Protein AF-A0A932YT18-F1 (afdb_monomer)

Nearest PDB structures (foldseek):
  5ltv-assembly5_E  TM=4.350E-01  e=3.147E+00  Pseudomonas aeruginosa
  8otz-assembly1_Ab  TM=4.507E-01  e=3.359E+00  Bos taurus
  5cuv-assembly1_A  TM=4.473E-01  e=3.828E+00  Trypanosoma cruzi
  6w3x-assembly1_A  TM=4.121E-01  e=3.828E+00  Campylobacter jejuni

Foldseek 3Di:
DPPPPPVVDQLVVQLVVQVVCCVPPDPVVVVCQVVFHKDWPQWDDDPPDPDTFIKIWGQQPPPRGIGIAWQDDPQGFGDRSPDPPDSRPPRDPPVPDDD

Secondary structure (DSSP, 8-state):
-------S--HHHHHHHHHHHHHHS-HHHHHHHHTT--EEEEEE--TT-SS-EEEEEEE-TTT--EEEE-EETTTTEEEPSS-SS-EEEEE-TTS----

Structure (mmCIF, N/CA/C/O backbone):
data_AF-A0A932YT18-F1
#
_entry.id   AF-A0A932YT18-F1
#
loop_
_atom_site.group_PDB
_atom_site.id
_atom_site.type_symbol
_atom_site.label_atom_id
_atom_site.label_alt_id
_atom_site.label_comp_id
_atom_site.label_asym_id
_atom_site.label_entity_id
_atom_site.label_seq_id
_atom_site.pdbx_PDB_ins_code
_atom_site.Cartn_x
_atom_site.Cartn_y
_atom_site.Cartn_z
_atom_site.occupancy
_atom_site.B_iso_or_equiv
_atom_site.auth_seq_id
_atom_site.auth_comp_id
_atom_site.auth_asym_id
_atom_site.auth_atom_id
_atom_site.pdbx_PDB_model_num
ATOM 1 N N . MET A 1 1 ? 29.232 -16.627 -9.578 1.00 30.55 1 MET A N 1
ATOM 2 C CA . MET A 1 1 ? 28.525 -15.342 -9.394 1.00 30.55 1 MET A CA 1
ATOM 3 C C . MET A 1 1 ? 27.401 -15.582 -8.402 1.00 30.55 1 MET A C 1
ATOM 5 O O . MET A 1 1 ? 26.566 -16.435 -8.670 1.00 30.55 1 MET A O 1
ATOM 9 N N . ARG A 1 2 ? 27.426 -14.949 -7.222 1.00 27.50 2 ARG A N 1
ATOM 10 C CA . ARG A 1 2 ? 26.292 -15.021 -6.290 1.00 27.50 2 ARG A CA 1
ATOM 11 C C . ARG A 1 2 ? 25.231 -14.080 -6.841 1.00 27.50 2 ARG A C 1
ATOM 13 O O . ARG A 1 2 ? 25.420 -12.873 -6.783 1.00 27.50 2 ARG A O 1
ATOM 20 N N . VAL A 1 3 ? 24.174 -14.634 -7.423 1.00 29.19 3 VAL A N 1
ATOM 21 C CA . VAL A 1 3 ? 22.948 -13.879 -7.668 1.00 29.19 3 VAL A CA 1
ATOM 22 C C . VAL A 1 3 ? 22.376 -13.618 -6.282 1.00 29.19 3 VAL A C 1
ATOM 24 O O . VAL A 1 3 ? 21.719 -14.483 -5.704 1.00 29.19 3 VAL A O 1
ATOM 27 N N . THR A 1 4 ? 22.718 -12.480 -5.679 1.00 30.56 4 THR A N 1
ATOM 28 C CA . THR A 1 4 ? 21.897 -11.973 -4.592 1.00 30.56 4 THR A CA 1
ATOM 29 C C . THR A 1 4 ? 20.577 -11.620 -5.253 1.00 30.56 4 THR A C 1
ATOM 31 O O . THR A 1 4 ? 20.451 -10.638 -5.976 1.00 30.56 4 THR A O 1
ATOM 34 N N . CYS A 1 5 ? 19.569 -12.465 -5.058 1.00 33.94 5 CYS A N 1
ATOM 35 C CA . CYS A 1 5 ? 18.188 -12.022 -5.138 1.00 33.94 5 CYS A CA 1
ATOM 36 C C . CYS A 1 5 ? 17.981 -11.062 -3.957 1.00 33.94 5 CYS A C 1
ATOM 38 O O . CYS A 1 5 ? 17.288 -11.391 -2.995 1.00 33.94 5 CYS A O 1
ATOM 40 N N . GLU A 1 6 ? 18.670 -9.919 -3.965 1.00 36.47 6 GLU A N 1
ATOM 41 C CA . GLU A 1 6 ? 18.312 -8.775 -3.148 1.00 36.47 6 GLU A CA 1
ATOM 42 C C . GLU A 1 6 ? 16.912 -8.418 -3.611 1.00 36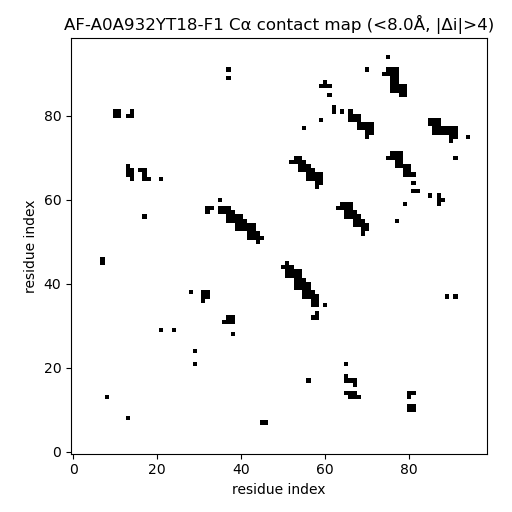.47 6 GLU A C 1
ATOM 44 O O . GLU A 1 6 ? 16.716 -7.825 -4.665 1.00 36.47 6 GLU A O 1
ATOM 49 N N . PHE A 1 7 ? 15.914 -8.902 -2.872 1.00 45.69 7 PHE A N 1
ATOM 50 C CA . PHE A 1 7 ? 14.559 -8.405 -2.989 1.00 45.69 7 PHE A CA 1
ATOM 51 C C . PHE A 1 7 ? 14.679 -6.880 -2.870 1.00 45.69 7 PHE A C 1
ATOM 53 O O . PHE A 1 7 ? 15.034 -6.406 -1.789 1.00 45.69 7 PHE A O 1
ATOM 60 N N . PRO A 1 8 ? 14.433 -6.105 -3.941 1.00 51.69 8 PRO A N 1
ATOM 61 C CA . PRO A 1 8 ? 14.866 -4.707 -4.025 1.00 51.69 8 PRO A CA 1
ATOM 62 C C . PRO A 1 8 ? 13.981 -3.767 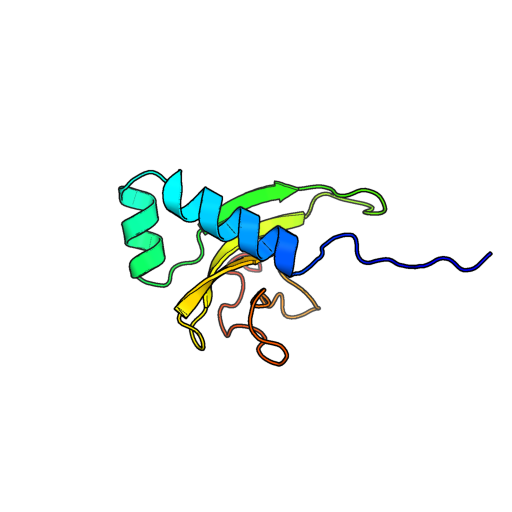-3.194 1.00 51.69 8 PRO A C 1
ATOM 64 O O . PRO A 1 8 ? 13.944 -2.564 -3.413 1.00 51.69 8 PRO A O 1
ATOM 67 N N . LEU A 1 9 ? 13.214 -4.314 -2.253 1.00 65.00 9 LEU A N 1
ATOM 68 C CA . LEU A 1 9 ? 12.255 -3.585 -1.448 1.00 65.00 9 LEU A CA 1
ATOM 69 C C . LEU A 1 9 ? 12.614 -3.744 0.016 1.00 65.00 9 LEU A C 1
ATOM 71 O O . LEU A 1 9 ? 12.089 -4.598 0.738 1.00 65.00 9 LEU A O 1
ATOM 75 N N . ASP A 1 10 ? 13.520 -2.877 0.446 1.00 77.56 10 ASP A N 1
ATOM 76 C CA . ASP A 1 10 ? 13.801 -2.688 1.853 1.00 77.56 10 ASP A CA 1
ATOM 77 C C . ASP A 1 10 ? 12.518 -2.238 2.582 1.00 77.56 10 ASP A C 1
ATOM 79 O O . ASP A 1 10 ? 11.823 -1.289 2.195 1.00 77.56 10 ASP A O 1
ATOM 83 N N . ARG A 1 11 ? 12.174 -2.937 3.670 1.00 75.88 11 ARG A N 1
ATOM 84 C CA . ARG A 1 11 ? 10.935 -2.672 4.420 1.00 75.88 11 ARG A CA 1
ATOM 85 C C . ARG A 1 11 ? 10.915 -1.257 5.007 1.00 75.88 11 ARG A C 1
ATOM 87 O O . ARG A 1 11 ? 9.835 -0.681 5.167 1.00 75.88 11 ARG A O 1
ATOM 94 N N . HIS A 1 12 ? 12.075 -0.677 5.323 1.00 81.19 12 HIS A N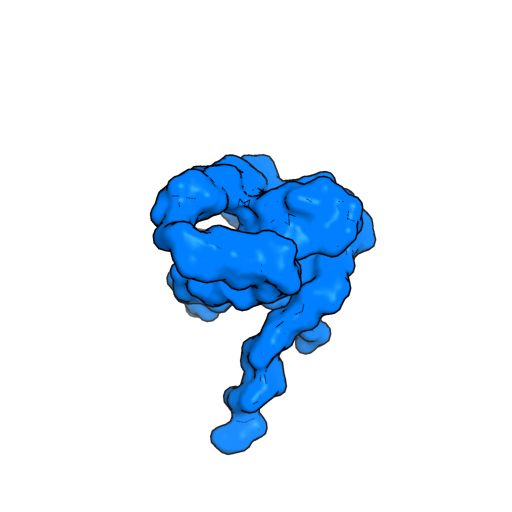 1
ATOM 95 C CA . HIS A 1 12 ? 12.181 0.692 5.826 1.00 81.19 12 HIS A CA 1
ATOM 96 C C . HIS A 1 12 ? 11.931 1.721 4.723 1.00 81.19 12 HIS A C 1
ATOM 98 O O . HIS A 1 12 ? 11.364 2.781 5.003 1.00 81.19 12 HIS A O 1
ATOM 104 N N . GLU A 1 13 ? 12.323 1.438 3.483 1.00 84.19 13 GLU A N 1
ATOM 105 C CA . GLU A 1 13 ? 12.000 2.280 2.330 1.00 84.19 13 GLU A CA 1
ATOM 106 C C . GLU A 1 13 ? 10.494 2.303 2.055 1.00 84.19 13 GLU A C 1
ATOM 108 O O . GLU A 1 13 ? 9.881 3.374 2.098 1.00 84.19 13 GLU A O 1
ATOM 113 N N . LEU A 1 14 ? 9.858 1.133 1.961 1.00 84.69 14 LEU A N 1
ATOM 114 C CA . LEU A 1 14 ? 8.401 1.045 1.818 1.00 84.69 14 LEU A CA 1
ATOM 115 C C . LEU A 1 14 ? 7.663 1.711 2.996 1.00 84.69 14 LEU A C 1
ATOM 117 O O . LEU A 1 14 ? 6.624 2.350 2.824 1.00 84.69 14 LEU A O 1
ATOM 121 N N . ALA A 1 15 ? 8.180 1.601 4.221 1.00 85.00 15 ALA A N 1
ATOM 122 C CA . ALA A 1 15 ? 7.609 2.295 5.376 1.00 85.00 15 ALA A CA 1
ATOM 123 C C . ALA A 1 15 ? 7.742 3.828 5.289 1.00 85.00 15 ALA A C 1
ATOM 125 O O . ALA A 1 15 ? 6.846 4.551 5.741 1.00 85.00 15 ALA A O 1
ATOM 126 N N . ARG A 1 16 ? 8.846 4.345 4.734 1.00 86.69 16 ARG A N 1
ATOM 127 C CA . ARG A 1 16 ? 9.023 5.785 4.478 1.00 86.69 16 ARG A CA 1
ATOM 128 C C . ARG A 1 16 ? 8.034 6.263 3.422 1.00 86.69 16 ARG A C 1
ATOM 130 O O . ARG A 1 16 ? 7.326 7.241 3.668 1.00 86.69 16 ARG A O 1
ATOM 137 N N . GLU A 1 17 ? 7.905 5.533 2.321 1.00 88.19 17 GLU A N 1
ATOM 138 C CA . GLU A 1 17 ? 6.926 5.838 1.278 1.00 88.19 17 GLU A CA 1
ATOM 139 C C . GLU A 1 17 ? 5.490 5.836 1.802 1.00 88.19 17 GLU A C 1
ATOM 141 O O . GLU A 1 17 ? 4.739 6.776 1.546 1.00 88.19 17 GLU A O 1
ATOM 146 N N . ALA A 1 18 ? 5.110 4.832 2.598 1.00 87.62 18 ALA A N 1
ATOM 147 C CA . ALA A 1 18 ? 3.772 4.748 3.177 1.00 87.62 18 ALA A CA 1
ATOM 148 C C . ALA A 1 18 ? 3.431 5.993 4.021 1.00 87.62 18 ALA A C 1
ATOM 150 O O . ALA A 1 18 ? 2.304 6.495 3.986 1.00 87.62 18 ALA A O 1
ATOM 151 N N . LYS A 1 19 ? 4.408 6.545 4.754 1.00 89.81 19 LYS A N 1
ATOM 152 C CA . LYS A 1 19 ? 4.226 7.797 5.509 1.00 89.81 19 LYS A CA 1
ATOM 153 C C . LYS A 1 19 ? 4.051 9.004 4.588 1.00 89.81 19 LYS A C 1
ATOM 155 O O . LYS A 1 19 ? 3.211 9.857 4.875 1.00 89.81 19 LYS A O 1
ATOM 160 N N . ILE A 1 20 ? 4.830 9.087 3.510 1.00 90.12 20 ILE A N 1
ATOM 161 C CA . ILE A 1 20 ? 4.725 10.169 2.519 1.00 90.12 20 ILE A CA 1
ATOM 162 C C . ILE A 1 20 ? 3.365 10.102 1.815 1.00 90.12 20 ILE A C 1
ATOM 164 O O . ILE A 1 20 ? 2.686 11.125 1.697 1.00 90.12 20 ILE A O 1
ATOM 168 N N . MET A 1 21 ? 2.908 8.905 1.439 1.00 87.69 21 MET A N 1
ATOM 169 C CA . MET A 1 21 ? 1.576 8.702 0.865 1.00 87.69 21 MET A CA 1
ATOM 170 C C . MET A 1 21 ? 0.474 9.138 1.813 1.00 87.69 21 MET A C 1
ATOM 172 O O . MET A 1 21 ? -0.395 9.907 1.419 1.00 87.69 21 MET A O 1
ATOM 176 N N . LEU A 1 22 ? 0.529 8.751 3.090 1.00 87.81 22 LEU A N 1
ATOM 177 C C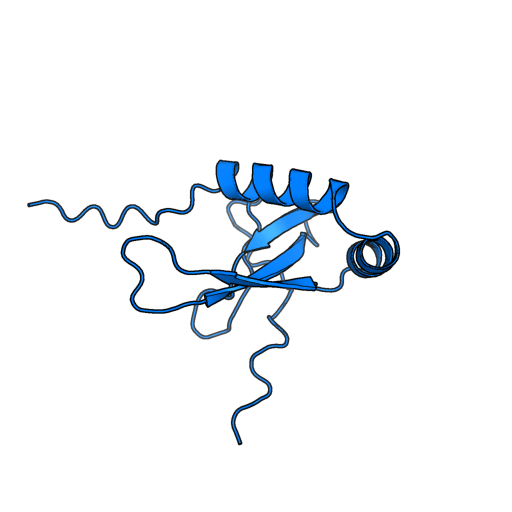A . LEU A 1 22 ? -0.488 9.182 4.051 1.00 87.81 22 LEU A CA 1
ATOM 178 C C . LEU A 1 22 ? -0.606 10.713 4.143 1.00 87.81 22 LEU A C 1
ATOM 180 O O . LEU A 1 22 ? -1.699 11.235 4.359 1.00 87.81 22 LEU A O 1
AT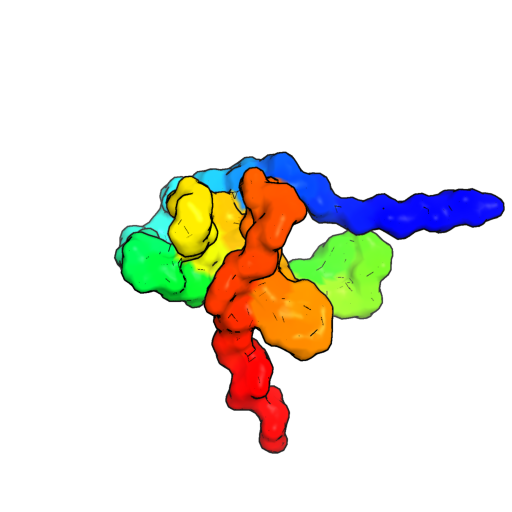OM 184 N N . ARG A 1 23 ? 0.501 11.443 3.969 1.00 89.56 23 ARG A N 1
ATOM 185 C CA . ARG A 1 23 ? 0.502 12.913 3.972 1.00 89.56 23 ARG A CA 1
ATOM 186 C C . ARG A 1 23 ? -0.097 13.491 2.691 1.00 89.56 23 ARG A C 1
ATOM 188 O O . ARG A 1 23 ? -0.904 14.413 2.785 1.00 89.56 23 ARG A O 1
ATOM 195 N N . THR A 1 24 ? 0.268 12.921 1.544 1.00 91.00 24 THR A N 1
ATOM 196 C CA . THR A 1 24 ? -0.077 13.408 0.195 1.00 91.00 24 THR A CA 1
ATOM 197 C C . THR A 1 24 ? -1.435 12.929 -0.321 1.00 91.00 24 THR A C 1
ATOM 199 O O . THR A 1 24 ? -1.961 13.500 -1.272 1.00 91.00 24 THR A O 1
ATOM 202 N N . LEU A 1 25 ? -2.038 11.912 0.304 1.00 86.94 25 LEU A N 1
ATOM 203 C CA . LEU A 1 25 ? -3.351 11.404 -0.087 1.00 86.94 25 LEU A CA 1
ATOM 204 C C . LEU A 1 25 ? -4.432 12.495 0.016 1.00 86.94 25 LEU A C 1
ATOM 206 O O . LEU A 1 25 ? -4.462 13.244 0.997 1.00 86.94 25 LEU A O 1
ATOM 210 N N . PRO A 1 26 ? -5.383 12.547 -0.933 1.00 91.00 26 PRO A N 1
ATOM 211 C CA . PRO A 1 26 ? -6.544 13.412 -0.808 1.00 91.00 26 PRO A CA 1
ATOM 212 C C . PRO A 1 26 ? -7.402 12.987 0.390 1.00 91.00 26 PRO A C 1
ATOM 214 O O . PRO A 1 26 ? -7.427 11.818 0.788 1.00 91.00 26 PRO A O 1
ATOM 217 N N . TRP A 1 27 ? -8.122 13.946 0.972 1.00 90.75 27 TRP A N 1
ATOM 218 C CA . TRP A 1 27 ? -8.855 13.762 2.228 1.00 90.75 27 TRP A CA 1
ATOM 219 C C . TRP A 1 27 ? -9.851 12.590 2.182 1.00 90.75 27 TRP A C 1
ATOM 221 O O . TRP A 1 27 ? -9.933 11.820 3.136 1.00 90.75 27 TRP A 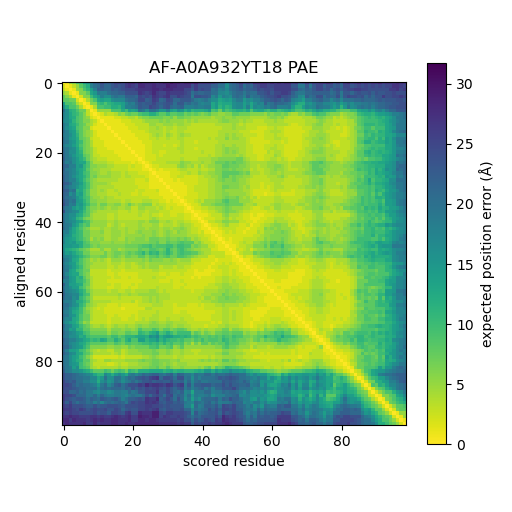O 1
ATOM 231 N N . TRP A 1 28 ? -10.531 12.376 1.052 1.00 85.88 28 TRP A N 1
ATOM 232 C CA . TRP A 1 28 ? -11.496 11.285 0.888 1.00 85.88 28 TRP A CA 1
ATOM 233 C C . TRP A 1 28 ? -10.827 9.900 0.908 1.00 85.88 28 TRP A C 1
ATOM 235 O O . TRP A 1 28 ? -11.348 8.967 1.518 1.00 85.88 28 TRP A O 1
ATOM 245 N N . LYS A 1 29 ? -9.615 9.767 0.349 1.00 86.62 29 LYS A N 1
ATOM 246 C CA . LYS A 1 29 ? -8.821 8.532 0.462 1.00 86.62 29 LYS A CA 1
ATOM 247 C C . LYS A 1 29 ? -8.312 8.317 1.889 1.00 86.62 29 LYS A C 1
ATOM 249 O O . LYS A 1 29 ? -8.204 7.172 2.322 1.00 86.62 29 LYS A O 1
ATOM 254 N N . LYS A 1 30 ? -8.047 9.385 2.656 1.00 89.19 30 LYS A N 1
ATOM 255 C CA . LYS A 1 30 ? -7.721 9.251 4.089 1.00 89.19 30 LYS A CA 1
ATOM 256 C C . LYS A 1 30 ? -8.891 8.645 4.858 1.00 89.19 30 LYS A C 1
ATOM 258 O O . LYS A 1 30 ? -8.664 7.762 5.679 1.00 89.19 30 LYS A O 1
ATOM 263 N N . VAL A 1 31 ? -10.130 9.041 4.557 1.00 89.12 31 VAL A N 1
ATOM 264 C CA . VAL A 1 31 ? -11.326 8.432 5.168 1.00 89.12 31 VAL A CA 1
ATOM 265 C C . VAL A 1 31 ? -11.367 6.924 4.897 1.00 89.12 31 VAL A C 1
ATOM 267 O O . VAL A 1 31 ? -11.494 6.144 5.839 1.00 89.12 31 VAL A O 1
ATOM 270 N N . TRP A 1 32 ? -11.154 6.488 3.651 1.00 87.69 32 TRP A N 1
ATOM 271 C CA . TRP A 1 32 ? -11.084 5.056 3.313 1.00 87.69 32 TRP A CA 1
ATOM 272 C C . TRP A 1 32 ? -9.964 4.318 4.053 1.00 87.69 32 TRP A C 1
ATOM 274 O O . TRP A 1 32 ? -10.182 3.223 4.573 1.00 87.69 32 TRP A O 1
ATOM 284 N N . TYR A 1 33 ? -8.791 4.939 4.166 1.00 86.94 33 TYR A N 1
ATOM 285 C CA . TYR A 1 33 ? -7.684 4.405 4.956 1.00 86.94 33 TYR A CA 1
ATOM 286 C C . TYR A 1 33 ? -8.056 4.244 6.441 1.00 86.94 33 TYR A C 1
ATOM 288 O O . TYR A 1 33 ? -7.759 3.214 7.052 1.00 86.94 33 TYR A O 1
ATOM 296 N N . HIS A 1 34 ? -8.735 5.231 7.035 1.00 85.62 34 HIS A N 1
ATOM 297 C CA . HIS A 1 34 ? -9.182 5.166 8.429 1.00 85.62 34 HIS A CA 1
ATOM 298 C C . HIS A 1 34 ? -10.266 4.104 8.658 1.00 85.62 34 HIS A C 1
ATOM 300 O O . HIS A 1 34 ? -10.271 3.489 9.725 1.00 85.62 34 HIS A O 1
ATOM 306 N N . LEU A 1 35 ? -11.091 3.820 7.646 1.00 84.50 35 LEU A N 1
ATOM 307 C CA . LEU A 1 35 ? -12.055 2.712 7.623 1.00 84.50 35 LEU A CA 1
ATOM 308 C C . LEU A 1 35 ? -11.402 1.334 7.392 1.00 84.50 35 LEU A C 1
ATOM 310 O O . LEU A 1 35 ? -12.105 0.330 7.305 1.00 84.50 35 LEU A O 1
ATOM 314 N N . GLY A 1 36 ? -10.071 1.263 7.282 1.00 81.69 36 GLY A N 1
ATOM 315 C CA . GLY A 1 36 ? -9.341 0.006 7.112 1.00 81.69 36 GLY A CA 1
ATOM 316 C C . GLY A 1 36 ? -9.437 -0.593 5.708 1.00 81.69 36 GLY A C 1
ATOM 317 O O . GLY A 1 36 ? -9.142 -1.773 5.536 1.00 81.69 36 GLY A O 1
ATOM 318 N N . ARG A 1 37 ? -9.835 0.195 4.700 1.00 83.50 37 ARG A N 1
ATOM 319 C CA . ARG A 1 37 ? -9.848 -0.245 3.299 1.00 83.50 37 ARG A CA 1
ATOM 320 C C . ARG A 1 37 ? -8.437 -0.210 2.709 1.00 83.50 37 ARG A C 1
ATOM 322 O O . ARG A 1 37 ? -7.633 0.668 3.029 1.00 83.50 37 ARG A O 1
ATOM 329 N N . CYS A 1 38 ? -8.163 -1.148 1.808 1.00 85.00 38 CYS A N 1
ATOM 330 C CA . CYS A 1 38 ? -6.981 -1.118 0.956 1.00 85.00 38 CYS A CA 1
ATOM 331 C C . CYS A 1 38 ? -7.202 -0.133 -0.193 1.00 85.00 38 CYS A C 1
ATOM 333 O O . CYS A 1 38 ? -8.261 -0.115 -0.817 1.00 85.00 38 CYS A O 1
ATOM 335 N N . ILE A 1 39 ? -6.191 0.676 -0.480 1.00 88.00 39 ILE A N 1
ATOM 336 C CA . ILE A 1 39 ? -6.219 1.695 -1.525 1.00 88.00 39 ILE A CA 1
ATOM 337 C C . ILE A 1 39 ? -5.221 1.272 -2.592 1.00 88.00 39 ILE A C 1
ATOM 339 O O . ILE A 1 39 ? -4.036 1.145 -2.297 1.00 88.00 39 ILE A O 1
ATOM 343 N N . SER A 1 40 ? -5.685 1.057 -3.824 1.00 89.25 40 SER A N 1
ATOM 344 C CA . SER A 1 40 ? -4.779 0.812 -4.948 1.00 89.25 40 SER A CA 1
ATOM 345 C C . SER A 1 40 ? -3.949 2.067 -5.220 1.00 89.25 40 SER A C 1
ATOM 347 O O . SER A 1 40 ? -4.485 3.174 -5.353 1.00 89.25 40 SER A O 1
ATOM 349 N N . VAL A 1 41 ? -2.634 1.885 -5.240 1.00 86.94 41 VAL A N 1
ATOM 350 C CA . VAL A 1 41 ? -1.637 2.933 -5.487 1.00 86.94 41 VAL A CA 1
ATOM 351 C C . VAL A 1 41 ? -1.247 2.973 -6.966 1.00 86.94 41 VAL A C 1
ATOM 353 O O . VAL A 1 41 ? -0.767 3.997 -7.444 1.00 86.94 41 VAL A O 1
ATOM 356 N N . GLY A 1 42 ? -1.502 1.881 -7.685 1.00 87.62 42 GLY A N 1
ATOM 357 C CA . GLY A 1 42 ? -1.093 1.673 -9.067 1.00 87.62 42 GLY A CA 1
ATOM 358 C C . GLY A 1 42 ? -0.085 0.538 -9.188 1.00 87.62 42 GLY A C 1
ATOM 359 O O . GLY A 1 42 ? 0.284 -0.106 -8.203 1.00 87.62 42 GLY A O 1
ATOM 360 N N . GLU A 1 43 ? 0.344 0.290 -10.416 1.00 89.06 43 GLU A N 1
ATOM 361 C CA . GLU A 1 43 ? 1.292 -0.768 -10.732 1.00 89.06 43 GLU A CA 1
ATOM 362 C C . GLU A 1 43 ? 2.725 -0.237 -10.715 1.00 89.06 43 GLU A C 1
ATOM 364 O O . GLU A 1 43 ? 2.992 0.898 -11.114 1.00 89.06 43 GLU A O 1
ATOM 369 N N . ARG A 1 44 ? 3.664 -1.050 -10.231 1.00 87.31 44 ARG A N 1
ATOM 370 C CA . ARG A 1 44 ? 5.089 -0.707 -10.191 1.00 87.31 44 ARG A CA 1
ATOM 371 C C . ARG A 1 44 ? 5.923 -1.863 -10.709 1.00 87.31 44 ARG A C 1
ATOM 373 O O . ARG A 1 44 ? 5.581 -3.023 -10.495 1.00 87.31 44 ARG A O 1
ATOM 380 N N . LYS A 1 45 ? 7.043 -1.536 -11.345 1.00 85.88 45 LYS A N 1
ATOM 381 C CA . LYS A 1 45 ? 8.058 -2.494 -11.774 1.00 85.88 45 LYS A CA 1
ATOM 382 C C . LYS A 1 45 ? 9.397 -2.061 -11.199 1.00 85.88 45 LYS A C 1
ATOM 384 O O . LYS A 1 45 ? 9.830 -0.940 -11.449 1.00 85.88 45 LYS A O 1
ATOM 389 N N . TYR A 1 46 ? 10.017 -2.944 -10.426 1.00 82.75 46 TYR A N 1
ATOM 390 C CA . TYR A 1 46 ? 11.362 -2.740 -9.898 1.00 82.75 46 TYR A CA 1
ATOM 391 C C . TYR A 1 46 ? 12.392 -3.442 -10.783 1.00 82.75 46 TYR A C 1
ATOM 393 O O . TYR A 1 46 ? 12.060 -4.321 -11.584 1.00 82.75 46 TYR A O 1
ATOM 401 N N . GLU A 1 47 ? 13.650 -3.036 -10.653 1.00 80.44 47 GLU A N 1
ATOM 402 C CA . GLU A 1 47 ? 14.756 -3.706 -11.326 1.00 80.44 47 GLU A CA 1
ATOM 403 C C . GLU A 1 47 ? 14.824 -5.181 -10.896 1.00 80.44 47 GLU A C 1
ATOM 405 O O . GLU A 1 47 ? 14.598 -5.523 -9.736 1.00 80.44 47 GLU A O 1
ATOM 410 N N . GLY A 1 48 ? 15.051 -6.076 -11.857 1.00 82.62 48 GLY A N 1
ATOM 411 C CA . GLY A 1 48 ? 15.002 -7.523 -11.634 1.00 82.62 48 GLY A CA 1
ATOM 412 C C . GLY A 1 48 ? 13.598 -8.141 -11.662 1.00 82.62 48 GLY A C 1
ATOM 413 O O . GLY A 1 48 ? 13.483 -9.363 -11.597 1.00 82.62 48 GLY A O 1
ATOM 414 N N . TRP A 1 49 ? 12.525 -7.352 -11.801 1.00 82.44 49 TRP A N 1
ATOM 415 C CA . TRP A 1 49 ? 11.171 -7.892 -11.968 1.00 82.44 49 TRP A CA 1
ATOM 416 C C . TRP A 1 49 ? 10.831 -8.139 -13.438 1.00 82.44 49 TRP A C 1
ATOM 418 O O . TRP A 1 49 ? 11.110 -7.319 -14.316 1.00 82.44 49 TRP A O 1
ATOM 428 N N . THR A 1 50 ? 10.151 -9.253 -13.707 1.00 84.75 50 THR A N 1
ATOM 429 C CA . THR A 1 50 ? 9.684 -9.613 -15.054 1.00 84.75 50 THR A CA 1
ATOM 430 C C . THR A 1 50 ? 8.476 -8.785 -15.498 1.00 84.75 50 THR A C 1
ATOM 432 O O . THR A 1 50 ? 8.337 -8.503 -16.687 1.00 84.75 50 THR A O 1
ATOM 435 N N . GLY A 1 51 ? 7.645 -8.318 -14.560 1.00 84.94 51 GLY A N 1
ATOM 436 C CA . GLY A 1 51 ? 6.411 -7.581 -14.840 1.00 84.94 51 GLY A CA 1
ATOM 437 C C . GLY A 1 51 ? 6.103 -6.471 -13.836 1.00 84.94 51 GLY A C 1
ATOM 438 O O . GLY A 1 51 ? 6.837 -6.252 -12.871 1.00 84.94 51 GLY A O 1
ATOM 439 N N . PHE A 1 52 ? 5.010 -5.758 -14.097 1.00 87.50 52 PHE A N 1
ATOM 440 C CA . PHE A 1 52 ? 4.447 -4.784 -13.169 1.00 87.50 52 PHE A CA 1
ATOM 441 C C . PHE A 1 52 ? 3.574 -5.504 -12.138 1.00 87.50 52 PHE A C 1
ATOM 443 O O . PHE A 1 52 ? 2.831 -6.417 -12.492 1.00 87.50 52 PHE A O 1
ATOM 450 N N . LEU A 1 53 ? 3.660 -5.099 -10.870 1.00 87.81 53 LEU A N 1
ATOM 451 C CA . LEU A 1 53 ? 2.792 -5.605 -9.807 1.00 87.81 53 LEU A CA 1
ATOM 452 C C . LEU A 1 53 ? 1.956 -4.474 -9.203 1.00 87.81 53 LEU A C 1
ATOM 454 O O . LEU A 1 53 ? 2.472 -3.365 -9.018 1.00 87.81 53 LEU A O 1
ATOM 458 N N . PRO A 1 54 ? 0.687 -4.738 -8.850 1.00 89.38 54 PRO A N 1
ATOM 459 C CA . PRO A 1 54 ? -0.182 -3.752 -8.228 1.00 89.38 54 PRO A CA 1
ATOM 460 C C . PRO A 1 54 ? 0.196 -3.545 -6.758 1.00 89.38 54 PRO A C 1
ATOM 462 O O . PRO A 1 54 ? 0.198 -4.481 -5.957 1.00 89.38 54 PRO A O 1
ATOM 465 N N . PHE A 1 55 ? 0.479 -2.300 -6.383 1.00 90.38 55 PHE A N 1
ATOM 466 C CA . PHE A 1 55 ? 0.742 -1.918 -5.000 1.00 90.38 55 PHE A CA 1
ATOM 467 C C . PHE A 1 55 ? -0.515 -1.386 -4.321 1.00 90.38 55 PHE A C 1
ATOM 469 O O . PHE A 1 55 ? -1.291 -0.612 -4.886 1.00 90.38 55 PHE A O 1
ATOM 476 N N . TYR A 1 56 ? -0.665 -1.747 -3.051 1.00 90.25 56 TYR A N 1
ATOM 477 C CA . TYR A 1 56 ? -1.768 -1.334 -2.202 1.00 90.25 56 TYR A CA 1
ATOM 478 C C . TYR A 1 56 ? -1.247 -0.625 -0.965 1.00 90.25 56 TYR A C 1
ATOM 480 O O . TYR A 1 56 ? -0.347 -1.105 -0.277 1.00 90.25 56 TYR A O 1
ATOM 488 N N . PHE A 1 57 ? -1.867 0.505 -0.655 1.00 89.94 57 PHE A N 1
ATOM 489 C CA . PHE A 1 57 ? -1.691 1.237 0.583 1.00 89.94 57 PHE A CA 1
ATOM 490 C C . PHE A 1 57 ? -2.799 0.849 1.558 1.00 89.94 57 PHE A C 1
ATOM 492 O O . PHE A 1 57 ? -3.984 0.909 1.227 1.00 89.94 57 PHE A O 1
ATOM 499 N N . PHE A 1 58 ? -2.431 0.437 2.763 1.00 88.25 58 PHE A N 1
ATOM 500 C CA . PHE A 1 58 ? -3.383 -0.062 3.747 1.00 88.25 58 PHE A CA 1
ATOM 501 C C . PHE A 1 58 ? -2.922 0.233 5.172 1.00 88.25 58 PHE A C 1
ATOM 503 O O . PHE A 1 58 ? -1.745 0.479 5.452 1.00 88.25 58 PHE A O 1
ATOM 510 N N . LYS A 1 59 ? -3.876 0.204 6.101 1.00 88.25 59 LYS A N 1
ATOM 511 C CA . LYS A 1 59 ? -3.598 0.296 7.532 1.00 88.25 59 LYS A CA 1
ATOM 512 C C . LYS A 1 59 ? -3.414 -1.107 8.090 1.00 88.25 59 LYS A C 1
ATOM 514 O O . LYS A 1 59 ? -4.331 -1.921 8.010 1.00 88.25 59 LYS A O 1
ATOM 519 N N . CYS A 1 60 ? -2.260 -1.393 8.687 1.00 86.62 60 CYS A N 1
ATOM 520 C CA . CYS A 1 60 ? -2.038 -2.703 9.293 1.00 86.62 60 CYS A CA 1
ATOM 521 C C . CYS A 1 60 ? -3.041 -2.944 10.444 1.00 86.62 60 CYS A C 1
ATOM 523 O O . CYS A 1 60 ? -3.122 -2.111 11.353 1.00 86.62 60 CYS A O 1
ATOM 525 N N . PRO A 1 61 ? -3.781 -4.069 10.466 1.00 81.75 61 PRO A N 1
ATOM 526 C CA . PRO A 1 61 ? -4.740 -4.352 11.531 1.00 81.75 61 PRO A CA 1
ATOM 527 C C . PRO A 1 61 ? -4.058 -4.573 12.887 1.00 81.75 61 PRO A C 1
ATOM 529 O O . PRO A 1 61 ? -4.651 -4.227 13.908 1.00 81.75 61 PRO A O 1
ATOM 532 N N . THR A 1 62 ? -2.814 -5.062 12.896 1.00 84.75 62 THR A N 1
ATOM 533 C CA . THR A 1 62 ? -2.042 -5.374 14.106 1.00 84.75 62 THR A CA 1
ATOM 534 C C . THR A 1 62 ? -1.386 -4.130 14.703 1.00 84.75 62 THR A C 1
ATOM 536 O O . THR A 1 62 ? -1.717 -3.727 15.811 1.00 84.75 62 THR A O 1
ATOM 539 N N . CYS A 1 63 ? -0.477 -3.475 13.970 1.00 86.00 63 CYS A N 1
ATOM 540 C CA . CYS A 1 63 ? 0.299 -2.349 14.508 1.00 86.00 63 CYS A CA 1
ATOM 541 C C . CYS A 1 63 ? -0.303 -0.969 14.207 1.00 86.00 63 CYS A C 1
ATOM 543 O O . CYS A 1 63 ? 0.269 0.041 14.611 1.00 86.00 63 CYS A O 1
ATOM 545 N N . LYS A 1 64 ? -1.421 -0.907 13.465 1.00 86.62 64 LYS A N 1
ATOM 546 C CA . LYS A 1 64 ? -2.135 0.322 13.058 1.00 86.62 64 LYS A CA 1
ATOM 547 C C . LYS A 1 64 ? -1.305 1.336 12.254 1.00 86.62 64 LYS A C 1
ATOM 549 O O . LYS A 1 64 ? -1.806 2.425 11.967 1.00 86.62 64 LYS A O 1
ATOM 554 N N . LYS A 1 65 ? -0.078 0.982 11.857 1.00 89.50 65 LYS A N 1
ATOM 555 C CA . LYS A 1 65 ? 0.812 1.809 11.033 1.00 89.50 65 LYS A CA 1
ATOM 556 C C . LYS A 1 65 ? 0.434 1.716 9.546 1.00 89.50 65 LYS A C 1
ATOM 558 O O . LYS A 1 65 ? -0.069 0.670 9.118 1.00 89.50 65 LYS A O 1
ATOM 563 N N . PRO A 1 66 ? 0.675 2.787 8.770 1.00 90.00 66 PRO A N 1
ATOM 564 C CA . PRO A 1 66 ? 0.512 2.757 7.323 1.00 90.00 66 PRO A CA 1
ATOM 565 C C . PRO A 1 66 ? 1.521 1.791 6.702 1.00 90.00 66 PRO A C 1
ATOM 567 O O . PRO A 1 66 ? 2.689 1.771 7.091 1.00 90.00 66 PRO A O 1
ATOM 570 N N . SER A 1 67 ? 1.070 1.006 5.734 1.00 89.31 67 SER A N 1
ATOM 571 C CA . SER A 1 67 ? 1.899 0.061 4.996 1.00 89.31 67 SER A CA 1
ATOM 572 C C . SER A 1 67 ? 1.565 0.142 3.514 1.00 89.31 67 SER A C 1
ATOM 574 O O . SER A 1 67 ? 0.424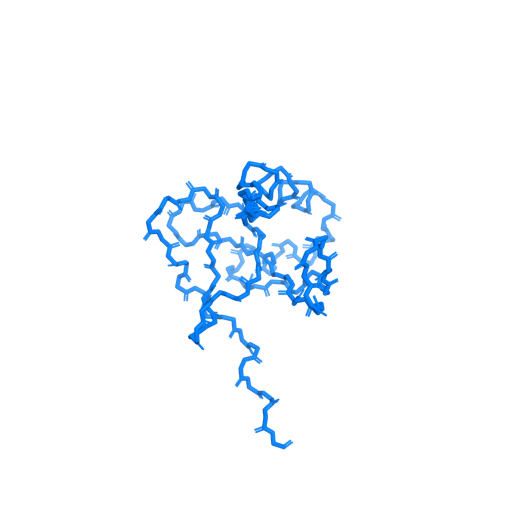 0.407 3.140 1.00 89.31 67 SER A O 1
ATOM 576 N N . ILE A 1 68 ? 2.569 -0.084 2.678 1.00 89.31 68 ILE A N 1
ATOM 577 C CA . ILE A 1 68 ? 2.428 -0.170 1.227 1.00 89.31 68 ILE A CA 1
ATOM 578 C C . ILE A 1 68 ? 3.113 -1.442 0.750 1.00 89.31 68 ILE A C 1
ATOM 580 O O . ILE A 1 68 ? 4.280 -1.658 1.072 1.00 89.31 68 ILE A O 1
ATOM 584 N N . ASN A 1 69 ? 2.377 -2.303 0.055 1.00 87.75 69 ASN A N 1
ATOM 585 C CA . ASN A 1 69 ? 2.926 -3.551 -0.461 1.00 87.75 69 ASN A CA 1
ATOM 586 C C . ASN A 1 69 ? 2.069 -4.104 -1.603 1.00 87.75 69 ASN A C 1
ATOM 588 O O . ASN A 1 69 ? 0.925 -3.684 -1.780 1.00 87.75 69 ASN A O 1
ATOM 592 N N . TYR A 1 70 ? 2.613 -5.054 -2.349 1.00 86.69 70 TYR A N 1
ATOM 593 C CA . TYR A 1 70 ? 1.884 -5.830 -3.345 1.00 86.69 70 TYR A CA 1
ATOM 594 C C . TYR A 1 70 ? 1.440 -7.187 -2.761 1.00 86.69 70 TYR A C 1
ATOM 596 O O . TYR A 1 70 ? 1.950 -7.607 -1.713 1.00 86.69 70 TYR A O 1
ATOM 604 N N . PRO A 1 71 ? 0.456 -7.868 -3.374 1.00 84.38 71 PRO A N 1
ATOM 605 C CA . PRO A 1 71 ? 0.023 -9.194 -2.947 1.00 84.38 71 PRO A CA 1
ATOM 606 C C . PRO A 1 71 ? 1.165 -10.202 -3.106 1.00 84.38 71 PRO A C 1
ATOM 608 O O . PRO A 1 71 ? 1.691 -10.380 -4.201 1.00 84.38 71 PRO A O 1
ATOM 611 N N . ASN A 1 72 ? 1.553 -10.853 -2.014 1.00 77.31 72 ASN A N 1
ATOM 612 C CA . ASN A 1 72 ? 2.602 -11.866 -2.000 1.00 77.31 72 ASN A CA 1
ATOM 613 C C . ASN A 1 72 ? 2.000 -13.271 -1.864 1.00 77.31 72 ASN A C 1
ATOM 615 O O . ASN A 1 72 ? 1.000 -13.475 -1.169 1.00 77.31 72 ASN A O 1
ATOM 619 N N . GLY A 1 73 ? 2.669 -14.248 -2.481 1.00 74.06 73 GLY A N 1
ATOM 620 C CA . GLY A 1 73 ? 2.289 -15.660 -2.433 1.00 74.06 73 GLY A CA 1
ATOM 621 C C . GLY A 1 73 ? 1.031 -15.997 -3.241 1.00 74.06 73 GLY A C 1
ATOM 622 O O . GLY A 1 73 ? 0.387 -15.129 -3.824 1.00 74.06 73 GLY A O 1
ATOM 623 N N . TYR A 1 74 ? 0.678 -17.284 -3.259 1.00 69.31 74 TYR A N 1
ATOM 624 C CA . TYR A 1 74 ? -0.470 -17.808 -4.012 1.00 69.31 74 TYR A CA 1
ATOM 625 C C . TYR A 1 74 ? -1.813 -17.231 -3.529 1.00 69.31 74 TYR A C 1
ATOM 627 O O . TYR A 1 74 ? -2.702 -16.932 -4.322 1.00 69.31 74 TYR A O 1
ATOM 635 N N . GLU A 1 75 ? -1.932 -17.001 -2.220 1.00 73.00 75 GLU A N 1
ATOM 636 C CA . GLU A 1 75 ? -3.140 -16.451 -1.592 1.00 73.00 75 GLU A CA 1
ATOM 637 C C . GLU A 1 75 ? -3.244 -14.915 -1.684 1.00 73.00 75 GLU A C 1
ATOM 639 O O . GLU A 1 75 ? -4.245 -14.339 -1.259 1.00 73.00 75 GLU A O 1
ATOM 644 N N . GLY A 1 76 ? -2.226 -14.229 -2.222 1.00 74.88 76 GLY A N 1
ATOM 645 C CA . GLY A 1 76 ? -2.278 -12.786 -2.468 1.00 74.88 76 GLY A CA 1
ATOM 646 C C . GLY A 1 76 ? -2.390 -11.931 -1.199 1.00 74.88 76 GLY A C 1
ATOM 647 O O . GLY A 1 76 ? -3.190 -10.984 -1.153 1.00 74.88 76 GLY A O 1
ATOM 648 N N . HIS A 1 77 ? -1.592 -12.244 -0.174 1.00 79.50 77 HIS A N 1
ATOM 649 C CA . HIS A 1 77 ? -1.584 -11.512 1.099 1.00 79.50 77 HIS A CA 1
ATOM 650 C C . HIS A 1 77 ? -0.752 -10.238 1.030 1.00 79.50 77 HIS A C 1
ATOM 652 O O . HIS A 1 77 ? 0.339 -10.208 0.459 1.00 79.50 77 HIS A O 1
ATOM 658 N N . LEU A 1 78 ? -1.225 -9.183 1.689 1.00 82.44 78 LEU A N 1
ATOM 659 C CA . LEU A 1 78 ? -0.449 -7.959 1.860 1.00 82.44 78 LEU A CA 1
ATOM 660 C C . LEU A 1 78 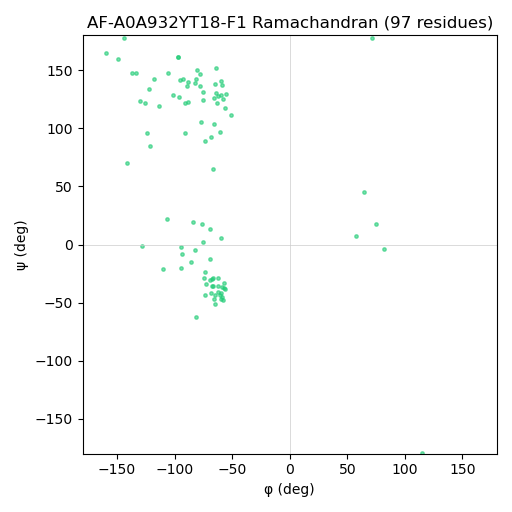? 0.409 -8.059 3.125 1.00 82.44 78 LEU A C 1
ATOM 662 O O . LEU A 1 78 ? -0.109 -8.230 4.229 1.00 82.44 78 LEU A O 1
ATOM 666 N N . HIS A 1 79 ? 1.727 -7.917 2.999 1.00 82.88 79 HIS A N 1
ATOM 667 C CA . HIS A 1 79 ? 2.624 -7.935 4.157 1.00 82.88 79 HIS A CA 1
ATOM 668 C C . HIS A 1 79 ? 2.816 -6.534 4.732 1.00 82.88 79 HIS A C 1
ATOM 670 O O . HIS A 1 79 ? 3.011 -5.558 4.005 1.00 82.88 79 HIS A O 1
ATOM 676 N N . CYS A 1 80 ? 2.778 -6.439 6.061 1.00 84.94 80 CYS A N 1
ATOM 677 C CA . CYS A 1 80 ? 3.049 -5.192 6.763 1.00 84.94 80 CYS A CA 1
ATOM 678 C C . CYS A 1 80 ? 4.553 -4.883 6.768 1.00 84.94 80 CYS A C 1
ATOM 680 O O . CYS A 1 80 ? 5.353 -5.699 7.221 1.00 84.94 80 CYS A O 1
ATOM 682 N N . ASN A 1 81 ? 4.928 -3.658 6.403 1.00 84.94 81 ASN A N 1
ATOM 683 C CA . ASN A 1 81 ? 6.326 -3.206 6.364 1.00 84.94 81 ASN A CA 1
ATOM 684 C C . ASN A 1 81 ? 6.956 -3.067 7.762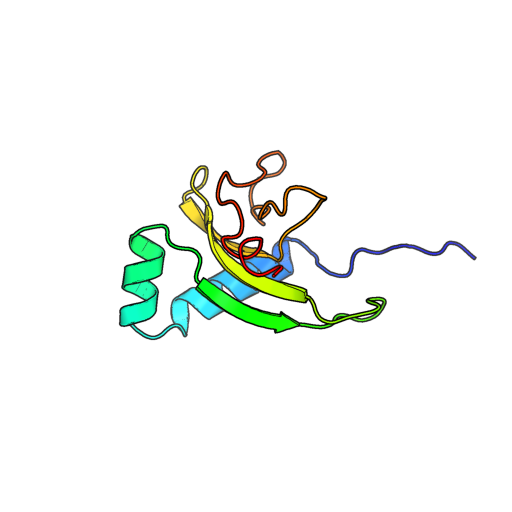 1.00 84.94 81 ASN A C 1
ATOM 686 O O . ASN A 1 81 ? 8.163 -2.906 7.900 1.00 84.94 81 ASN A O 1
ATOM 690 N N . HIS A 1 82 ? 6.136 -3.110 8.815 1.00 83.62 82 HIS A N 1
ATOM 691 C CA . HIS A 1 82 ? 6.560 -2.923 10.203 1.00 83.62 82 HIS A CA 1
ATOM 692 C C . HIS A 1 82 ? 6.502 -4.190 11.056 1.00 83.62 82 HIS A C 1
ATOM 694 O O . HIS A 1 82 ? 7.120 -4.222 12.116 1.00 83.62 82 HIS A O 1
ATOM 700 N N . CYS A 1 83 ? 5.717 -5.193 10.660 1.00 81.31 83 CYS A N 1
ATOM 701 C CA . CYS A 1 83 ? 5.535 -6.400 11.461 1.00 81.31 83 CYS A CA 1
ATOM 702 C C . CYS A 1 83 ? 6.401 -7.525 10.880 1.00 81.31 83 CYS A C 1
ATOM 704 O O . CYS A 1 83 ? 6.295 -7.795 9.686 1.00 81.31 83 CYS A O 1
ATOM 706 N N . PRO A 1 84 ? 7.222 -8.213 11.692 1.00 65.19 84 PRO A N 1
ATOM 707 C CA . PRO A 1 84 ? 8.092 -9.274 11.189 1.00 65.19 84 PRO A CA 1
ATOM 708 C C . PRO A 1 84 ? 7.343 -10.568 10.822 1.00 65.19 84 PRO A C 1
ATOM 710 O O . PRO A 1 84 ? 7.846 -11.318 9.996 1.00 65.19 84 PRO A O 1
ATOM 713 N N . LEU A 1 85 ? 6.157 -10.818 11.402 1.00 57.12 85 LEU A N 1
ATOM 714 C CA . LEU A 1 85 ? 5.494 -12.140 11.391 1.00 57.12 85 LEU A CA 1
ATOM 715 C C . LEU A 1 85 ? 4.021 -12.142 10.918 1.00 57.12 85 LEU A C 1
ATOM 717 O O . LEU A 1 85 ? 3.380 -13.179 10.856 1.00 57.12 85 LEU A O 1
ATOM 721 N N . PHE A 1 86 ? 3.489 -10.964 10.603 1.00 51.03 86 PHE A N 1
ATOM 722 C CA . PHE A 1 86 ? 2.139 -10.678 10.105 1.00 51.03 86 PHE A CA 1
ATOM 723 C C . PHE A 1 86 ? 1.923 -10.660 8.576 1.00 51.03 86 PHE A C 1
ATOM 725 O O . PHE A 1 86 ? 2.112 -9.559 8.040 1.00 51.03 86 PHE A O 1
ATOM 732 N N . PRO A 1 87 ? 1.461 -11.703 7.843 1.00 52.91 87 PRO A N 1
ATOM 733 C CA . PRO A 1 87 ? 0.604 -11.414 6.691 1.00 52.91 87 PRO A CA 1
ATOM 734 C C . PRO A 1 87 ? -0.560 -10.591 7.244 1.00 52.91 87 PRO A C 1
ATOM 736 O O . PRO A 1 87 ? -1.256 -11.011 8.172 1.00 52.91 87 PRO A O 1
ATOM 739 N N . SER A 1 88 ? -0.706 -9.345 6.798 1.00 45.69 88 SER A N 1
ATOM 740 C CA . SER A 1 88 ? -1.861 -8.580 7.240 1.00 45.69 88 SER A CA 1
ATOM 741 C C . SER A 1 88 ? -3.084 -9.304 6.687 1.00 45.69 88 SER A C 1
ATOM 743 O O . SER A 1 88 ? -3.121 -9.621 5.505 1.00 45.69 88 SER A O 1
ATOM 745 N N . ALA A 1 89 ? -4.080 -9.577 7.530 1.00 45.34 89 ALA A N 1
ATOM 746 C CA . ALA A 1 89 ? -5.319 -10.260 7.142 1.00 45.34 89 ALA A CA 1
ATOM 747 C C . ALA A 1 89 ? -6.130 -9.528 6.040 1.00 45.34 89 ALA A C 1
ATOM 749 O O . ALA A 1 89 ? -7.245 -9.924 5.710 1.00 45.34 89 ALA A O 1
ATOM 750 N N . ALA A 1 90 ? -5.589 -8.447 5.473 1.00 48.28 90 ALA A N 1
ATOM 751 C CA . ALA A 1 90 ? -6.079 -7.813 4.270 1.00 48.28 90 ALA A CA 1
ATOM 752 C C . ALA A 1 90 ? -5.722 -8.687 3.057 1.00 48.28 90 ALA A C 1
ATOM 754 O O . ALA A 1 90 ? -4.668 -8.523 2.436 1.00 48.28 90 ALA A O 1
ATOM 755 N N . ARG A 1 91 ? -6.621 -9.616 2.713 1.00 46.22 91 ARG A N 1
ATOM 756 C CA . ARG A 1 91 ? -6.629 -10.227 1.379 1.00 46.22 91 ARG A CA 1
ATOM 757 C C . ARG A 1 91 ? -6.724 -9.106 0.351 1.00 46.22 91 ARG A C 1
ATOM 759 O O . ARG A 1 91 ? -7.584 -8.226 0.469 1.00 46.22 91 ARG A O 1
ATOM 766 N N . SER A 1 92 ? -5.846 -9.122 -0.647 1.00 43.38 92 SER A N 1
ATOM 767 C CA . SER A 1 92 ? -6.031 -8.253 -1.803 1.00 43.38 92 SER A CA 1
ATOM 768 C C . SER A 1 92 ? -7.397 -8.571 -2.421 1.00 43.38 92 SER A C 1
ATOM 770 O O . SER A 1 92 ? -7.697 -9.716 -2.742 1.00 43.38 92 SER A O 1
ATOM 772 N N . GLN A 1 93 ? -8.262 -7.568 -2.585 1.00 48.28 93 GLN A N 1
ATOM 773 C CA . GLN A 1 93 ? -9.559 -7.738 -3.263 1.00 48.28 93 GLN A CA 1
ATOM 774 C C . GLN A 1 93 ? -9.396 -8.003 -4.779 1.00 48.28 93 GLN A C 1
ATOM 776 O O . GLN A 1 93 ? -10.353 -7.891 -5.534 1.00 48.28 93 GLN A O 1
ATOM 781 N N . ALA A 1 94 ? -8.180 -8.314 -5.238 1.00 44.12 94 ALA A N 1
ATOM 782 C CA . ALA A 1 94 ? -7.774 -8.332 -6.636 1.00 44.12 94 ALA A CA 1
ATOM 783 C C . ALA A 1 94 ? -7.893 -9.707 -7.311 1.00 44.12 94 ALA A C 1
ATOM 785 O O . ALA A 1 94 ? -7.766 -9.784 -8.525 1.00 44.12 94 ALA A O 1
ATOM 786 N N . GLN A 1 95 ? -8.186 -10.785 -6.575 1.00 42.56 95 GLN A N 1
ATOM 787 C CA . GLN A 1 95 ? -8.379 -12.121 -7.167 1.00 42.56 95 GLN A CA 1
ATOM 788 C C . GLN A 1 95 ? -9.808 -12.363 -7.704 1.00 42.56 95 GLN A C 1
ATOM 790 O O . GLN A 1 95 ? -10.216 -13.502 -7.897 1.00 42.56 95 GLN A O 1
ATOM 795 N N . GLY A 1 96 ? -10.583 -11.301 -7.951 1.00 36.97 96 GLY A N 1
ATOM 796 C CA . GLY A 1 96 ? -11.979 -11.375 -8.396 1.00 36.97 96 GLY A CA 1
ATOM 797 C C . GLY A 1 96 ? -12.235 -11.020 -9.862 1.00 36.97 96 GLY A C 1
ATOM 798 O O . GLY A 1 96 ? -13.354 -10.622 -10.167 1.00 36.97 96 GLY A O 1
ATOM 799 N N . VAL A 1 97 ? -11.244 -11.102 -10.758 1.00 37.66 97 VAL A N 1
ATOM 800 C CA . VAL A 1 97 ? -11.473 -10.906 -12.203 1.00 37.66 97 VAL A CA 1
ATOM 801 C C . VAL A 1 97 ? -10.618 -11.884 -13.015 1.00 37.66 97 VAL A C 1
ATOM 803 O O . VAL A 1 97 ? -9.630 -11.523 -13.642 1.00 37.66 97 VAL A O 1
ATOM 806 N N . ALA A 1 98 ? -10.986 -13.160 -12.949 1.00 35.16 98 ALA A N 1
ATOM 807 C CA . ALA A 1 98 ? -10.666 -14.133 -13.984 1.00 35.16 98 ALA A CA 1
ATOM 808 C C . ALA A 1 98 ? -11.997 -14.738 -14.445 1.00 35.16 98 ALA A C 1
ATOM 810 O O . ALA A 1 98 ? -12.542 -15.623 -13.786 1.00 35.16 98 ALA A O 1
ATOM 811 N N . ALA A 1 99 ? -12.537 -14.180 -15.525 1.00 31.75 99 ALA A N 1
ATOM 812 C CA . ALA A 1 99 ? -13.555 -14.780 -16.377 1.00 31.75 99 ALA A CA 1
ATOM 813 C C . ALA A 1 99 ? -13.271 -14.319 -17.808 1.00 31.75 99 ALA A C 1
ATOM 815 O O . ALA A 1 99 ? -13.044 -13.098 -17.976 1.00 31.75 99 ALA A O 1
#

Sequence (99 aa):
MRVTCEFPLDRHELAREAKIMLRTLPWWKKVWYHLGRCISVGERKYEGWTGFLPFYFFKCPTCKKPSINYPNGYEGHLHCNHCPLFPSAARSQAQGVAA

pLDDT: mean 74.73, std 19.38, range [27.5, 91.0]

Mean predicted aligned error: 9.16 Å

Solvent-accessible surface area (backbone atoms only — not comparable to full-atom values): 6023 Å² total; per-residue (Å²): 132,86,80,73,81,66,70,88,67,53,42,68,57,38,36,51,49,22,54,52,46,68,70,71,49,56,72,71,60,48,52,42,38,75,71,59,38,75,38,80,74,48,69,48,66,57,89,93,52,94,57,69,46,59,29,33,36,31,42,33,82,85,80,64,45,62,18,41,32,42,59,45,74,95,80,24,31,26,49,36,49,84,48,96,85,43,67,30,90,54,60,54,86,73,85,77,80,87,130

Radius of gyration: 13.92 Å; Cα contacts (8 Å, |Δi|>4): 146; chains: 1; bounding box: 42×32×31 Å